Protein AF-A0A6H1ZTG8-F1 (afdb_monomer_lite)

Organism: NCBI:txid1070528

Radius of gyration: 14.05 Å; chains: 1; bounding box: 30×28×34 Å

Sequence (59 aa):
MQVNFEALIKKMEQKSLVSLDKECRLTLQFQADDDIIDKINRLHKPDELVNITISKVEE

Structure (mmCIF, N/CA/C/O backbone):
data_AF-A0A6H1ZTG8-F1
#
_entry.id   AF-A0A6H1ZTG8-F1
#
loop_
_atom_site.group_PDB
_atom_site.id
_atom_site.type_symbol
_atom_site.label_atom_id
_atom_site.label_alt_id
_atom_site.label_comp_id
_atom_site.label_asym_id
_atom_site.label_entity_id
_atom_site.label_seq_id
_atom_site.pdbx_PDB_ins_code
_atom_site.Cartn_x
_atom_site.Cartn_y
_atom_site.Cartn_z
_atom_site.occupancy
_atom_site.B_iso_or_equiv
_atom_site.auth_seq_id
_atom_site.auth_comp_id
_atom_site.auth_asym_id
_atom_site.auth_atom_id
_atom_site.pdbx_PDB_model_num
ATOM 1 N N . MET A 1 1 ? -12.633 -7.188 -3.007 1.00 70.94 1 MET A N 1
ATOM 2 C CA . MET A 1 1 ? -12.602 -6.923 -1.551 1.00 70.94 1 MET A CA 1
ATOM 3 C C . MET A 1 1 ? -12.062 -5.516 -1.363 1.00 70.94 1 MET A C 1
ATOM 5 O O . MET A 1 1 ? -11.077 -5.206 -2.017 1.00 70.94 1 MET A O 1
ATOM 9 N N . GLN A 1 2 ? -12.716 -4.666 -0.567 1.00 74.19 2 GLN A N 1
ATOM 10 C CA . GLN A 1 2 ? -12.272 -3.288 -0.325 1.00 74.19 2 GLN A CA 1
ATOM 11 C C . GLN A 1 2 ? -11.731 -3.173 1.102 1.00 74.19 2 GLN A C 1
ATOM 13 O O . GLN A 1 2 ? -12.354 -3.678 2.036 1.00 74.19 2 GLN A O 1
ATOM 18 N N . VAL A 1 3 ? -10.568 -2.543 1.255 1.00 80.44 3 VAL A N 1
ATOM 19 C CA . VAL A 1 3 ? -9.899 -2.322 2.542 1.00 80.44 3 VAL A CA 1
ATOM 20 C C . VAL A 1 3 ? -9.594 -0.838 2.620 1.00 80.44 3 VAL A C 1
ATOM 22 O O . VAL A 1 3 ? -8.915 -0.315 1.742 1.00 80.44 3 VAL A O 1
ATOM 25 N N . ASN A 1 4 ? -10.122 -0.171 3.641 1.00 83.62 4 ASN A N 1
ATOM 26 C CA . ASN A 1 4 ? -9.886 1.246 3.884 1.00 83.62 4 ASN A CA 1
ATOM 27 C C . ASN A 1 4 ? -9.207 1.364 5.248 1.00 83.62 4 ASN A C 1
ATOM 29 O O . ASN A 1 4 ? -9.698 0.795 6.222 1.00 83.62 4 ASN A O 1
ATOM 33 N N . PHE A 1 5 ? -8.079 2.061 5.303 1.00 85.88 5 PHE A N 1
ATOM 34 C CA . PHE A 1 5 ? -7.347 2.337 6.533 1.00 85.88 5 PHE A CA 1
ATOM 35 C C . PHE A 1 5 ? -6.634 3.679 6.401 1.00 85.88 5 PHE A C 1
ATOM 37 O O . PHE A 1 5 ? -6.320 4.123 5.294 1.00 85.88 5 PHE A O 1
ATOM 44 N N . GLU A 1 6 ? -6.380 4.319 7.534 1.00 86.75 6 GLU A N 1
ATOM 45 C CA . GLU A 1 6 ? -5.652 5.580 7.579 1.00 86.75 6 GLU A CA 1
ATOM 46 C C . GLU A 1 6 ? -4.148 5.318 7.627 1.00 86.75 6 GLU A C 1
ATOM 48 O O . GLU A 1 6 ? -3.667 4.479 8.390 1.00 86.75 6 GLU A O 1
ATOM 53 N N . ALA A 1 7 ? -3.393 6.029 6.791 1.00 87.69 7 ALA A N 1
ATOM 54 C CA . ALA A 1 7 ? -1.951 5.874 6.700 1.00 87.69 7 ALA A CA 1
ATOM 55 C C . ALA A 1 7 ? -1.258 7.220 6.495 1.00 87.69 7 ALA A C 1
ATOM 57 O O . ALA A 1 7 ? -1.705 8.070 5.727 1.00 87.69 7 ALA A O 1
ATOM 58 N N . LEU A 1 8 ? -0.106 7.378 7.137 1.00 88.38 8 LEU A N 1
ATOM 59 C CA . LEU A 1 8 ? 0.817 8.479 6.923 1.00 88.38 8 LEU A CA 1
ATOM 60 C C . LEU A 1 8 ? 1.755 8.153 5.762 1.00 88.38 8 LEU A C 1
ATOM 62 O O . LEU A 1 8 ? 2.377 7.087 5.715 1.00 88.38 8 LEU A O 1
ATOM 66 N N . ILE A 1 9 ? 1.925 9.103 4.846 1.00 88.50 9 ILE A N 1
ATOM 67 C CA . ILE A 1 9 ? 2.938 8.999 3.795 1.00 88.50 9 ILE A CA 1
ATOM 68 C C . ILE A 1 9 ? 4.307 9.262 4.429 1.00 88.50 9 ILE A C 1
ATOM 70 O O . ILE A 1 9 ? 4.638 10.391 4.781 1.00 88.50 9 ILE A O 1
ATOM 74 N N . LYS A 1 10 ? 5.116 8.209 4.579 1.00 90.69 10 LYS A N 1
ATOM 75 C CA . LYS A 1 10 ? 6.462 8.300 5.164 1.00 90.69 10 LYS A CA 1
ATOM 76 C C . LYS A 1 10 ? 7.496 8.795 4.169 1.00 90.69 10 LYS A C 1
ATOM 78 O O . LYS A 1 10 ? 8.392 9.549 4.539 1.00 90.69 10 LYS A O 1
ATOM 83 N N . LYS A 1 11 ? 7.427 8.291 2.937 1.00 89.62 11 LYS A N 1
ATOM 84 C CA . LYS A 1 11 ? 8.423 8.554 1.898 1.00 89.62 11 LYS A CA 1
ATOM 85 C C . LYS A 1 11 ? 7.815 8.332 0.519 1.00 89.62 11 LYS A C 1
ATOM 87 O O . LYS A 1 11 ? 7.054 7.386 0.326 1.00 89.62 11 LYS A O 1
ATOM 92 N N . MET A 1 12 ? 8.203 9.170 -0.433 1.00 90.19 12 MET A N 1
ATOM 93 C CA . MET A 1 12 ? 7.946 8.980 -1.856 1.00 90.19 12 MET A CA 1
ATOM 94 C C . MET A 1 12 ? 9.285 9.064 -2.583 1.00 90.19 12 MET A C 1
ATOM 96 O O . MET A 1 12 ? 10.001 10.056 -2.461 1.00 90.19 12 MET A O 1
ATOM 100 N N . GLU A 1 13 ? 9.647 8.007 -3.299 1.00 90.38 13 GLU A N 1
ATOM 101 C CA . GLU A 1 13 ? 10.881 7.933 -4.076 1.00 90.38 13 GLU A CA 1
ATOM 102 C C . GLU A 1 13 ? 10.533 7.818 -5.547 1.00 90.38 13 GLU A C 1
ATOM 104 O O . GLU A 1 13 ? 9.833 6.893 -5.951 1.00 90.38 13 GLU A O 1
ATOM 109 N N . GLN A 1 14 ? 11.041 8.744 -6.350 1.00 86.94 14 GLN A N 1
ATOM 110 C CA . GLN A 1 14 ? 10.897 8.703 -7.795 1.00 86.94 14 GLN A CA 1
ATOM 111 C C . GLN A 1 14 ? 12.271 8.473 -8.415 1.00 86.94 14 GLN A C 1
ATOM 113 O O . GLN A 1 14 ? 13.183 9.281 -8.243 1.00 86.94 14 GLN A O 1
ATOM 118 N N . LYS A 1 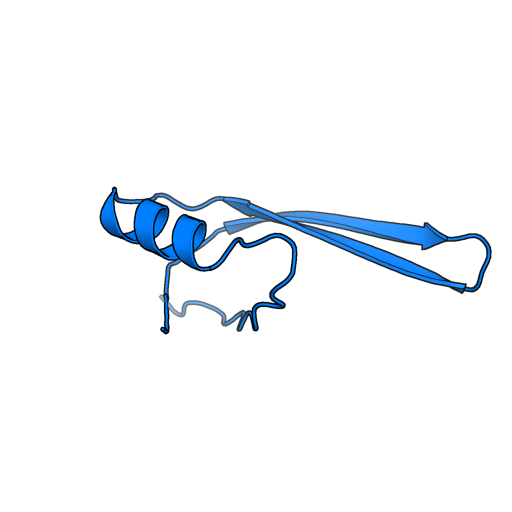15 ? 12.421 7.369 -9.145 1.00 84.56 15 LYS A N 1
ATOM 119 C CA . LYS A 1 15 ? 13.636 7.038 -9.879 1.00 84.56 15 LYS A CA 1
ATOM 120 C C . LYS A 1 15 ? 13.351 7.127 -11.371 1.00 84.56 15 LYS A C 1
ATOM 122 O O . LYS A 1 15 ? 12.502 6.411 -11.893 1.00 84.56 15 LYS A O 1
ATOM 127 N N . SER A 1 16 ? 14.073 8.007 -12.058 1.00 77.75 16 SER A N 1
ATOM 128 C CA . SER A 1 16 ? 14.084 8.014 -13.519 1.00 77.75 16 SER A CA 1
ATOM 129 C C . SER A 1 16 ? 14.972 6.871 -13.993 1.00 77.75 16 SER A C 1
ATOM 131 O O . SER A 1 16 ? 16.147 6.800 -13.629 1.00 77.75 16 SER A O 1
ATOM 133 N N . LEU A 1 17 ? 14.410 5.964 -14.777 1.00 77.56 17 LEU A N 1
ATOM 134 C CA . LEU A 1 17 ? 15.153 4.928 -15.472 1.00 77.56 17 LEU A CA 1
ATOM 135 C C . LEU A 1 17 ? 15.716 5.509 -16.774 1.00 77.56 17 LEU A C 1
ATOM 137 O O . LEU A 1 17 ? 15.257 6.534 -17.283 1.00 77.56 17 LEU A O 1
ATOM 141 N N . VAL A 1 18 ? 16.753 4.854 -17.295 1.00 74.50 18 VAL A N 1
ATOM 142 C CA . VAL A 1 18 ? 17.535 5.304 -18.462 1.00 74.50 18 VAL A CA 1
ATOM 143 C C . VAL A 1 18 ? 16.668 5.406 -19.735 1.00 74.50 18 VAL A C 1
ATOM 145 O O . VAL A 1 18 ? 17.017 6.128 -20.663 1.00 74.50 18 VAL A O 1
ATOM 148 N N . SER A 1 19 ? 15.499 4.757 -19.742 1.00 70.62 19 SER A N 1
ATOM 149 C CA . SER A 1 19 ? 14.566 4.653 -20.872 1.00 70.62 19 SER A CA 1
ATOM 150 C C . SER A 1 19 ? 13.330 5.560 -20.758 1.00 70.62 19 SER A C 1
ATOM 152 O O . SER A 1 19 ? 12.271 5.186 -21.243 1.00 70.62 19 SER A O 1
ATOM 154 N N . LEU A 1 20 ? 13.420 6.721 -20.091 1.00 63.72 20 LEU A N 1
ATOM 155 C CA . LEU A 1 20 ? 12.292 7.641 -19.798 1.00 63.72 20 LEU A CA 1
ATOM 156 C C . LEU A 1 20 ? 11.192 7.076 -18.881 1.00 63.72 20 LEU A C 1
ATOM 158 O O . LEU A 1 20 ? 10.353 7.842 -18.399 1.00 63.72 20 LEU A O 1
ATOM 162 N N . ASP A 1 21 ? 11.229 5.780 -18.579 1.00 71.81 21 ASP A N 1
ATOM 163 C CA . ASP A 1 21 ? 10.384 5.164 -17.567 1.00 71.81 21 ASP A CA 1
ATOM 164 C C . ASP A 1 21 ? 10.691 5.741 -16.185 1.00 71.81 21 ASP A C 1
ATOM 166 O O . ASP A 1 21 ? 11.844 5.965 -15.807 1.00 71.81 21 ASP A O 1
ATOM 170 N N . LYS A 1 22 ? 9.643 5.993 -15.406 1.00 78.94 22 LYS A N 1
ATOM 171 C CA . LYS A 1 22 ? 9.761 6.483 -14.034 1.00 78.94 22 LYS A CA 1
ATOM 172 C C . LYS A 1 22 ? 9.226 5.411 -13.105 1.00 78.94 22 LYS A C 1
ATOM 174 O O . LYS A 1 22 ? 8.040 5.103 -13.138 1.00 78.94 22 LYS A O 1
ATOM 179 N N . GLU A 1 23 ? 10.092 4.872 -12.257 1.00 83.38 23 GLU A N 1
ATOM 180 C CA . GLU A 1 23 ? 9.660 4.047 -11.135 1.00 83.38 23 GLU A CA 1
ATOM 181 C C . GLU A 1 23 ? 9.318 4.975 -9.969 1.00 83.38 23 GLU A C 1
ATOM 183 O O . GLU A 1 23 ? 10.101 5.858 -9.612 1.00 83.38 23 GLU A O 1
ATOM 188 N N . CYS A 1 24 ? 8.143 4.788 -9.377 1.00 84.12 24 CYS A N 1
ATOM 189 C CA . CYS A 1 24 ? 7.743 5.503 -8.177 1.00 84.12 24 CYS A CA 1
ATOM 190 C C . CYS A 1 24 ? 7.469 4.499 -7.062 1.00 84.12 24 CYS A C 1
ATOM 192 O O . CYS A 1 24 ? 6.694 3.562 -7.242 1.00 84.12 24 CYS A O 1
ATOM 194 N N . ARG A 1 25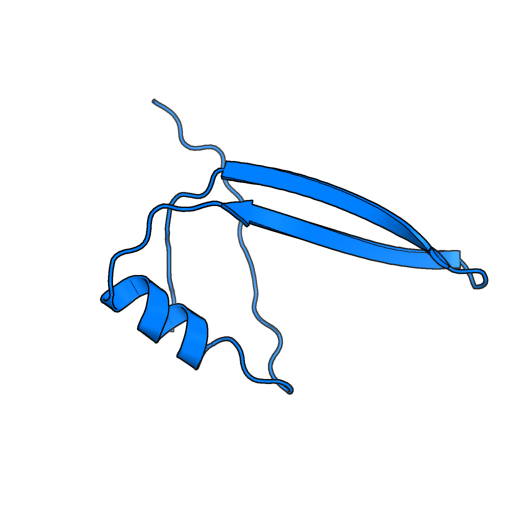 ? 8.082 4.714 -5.899 1.00 87.38 25 ARG A N 1
ATOM 195 C CA . ARG A 1 25 ? 7.868 3.921 -4.693 1.00 87.38 25 ARG A CA 1
ATOM 196 C C . ARG A 1 25 ? 7.262 4.802 -3.614 1.00 87.38 25 ARG A C 1
ATOM 198 O O . ARG A 1 25 ? 7.847 5.815 -3.234 1.00 87.38 25 ARG A O 1
ATOM 205 N N . LEU A 1 26 ? 6.092 4.409 -3.128 1.00 87.00 26 LEU A N 1
ATOM 206 C CA . LEU A 1 26 ? 5.401 5.071 -2.030 1.00 87.00 26 LEU A CA 1
ATOM 207 C C . LEU A 1 26 ? 5.476 4.180 -0.789 1.00 87.00 26 LEU A C 1
ATOM 209 O O . LEU A 1 26 ? 5.056 3.027 -0.832 1.00 87.00 26 LEU A O 1
ATOM 213 N N . THR A 1 27 ? 5.995 4.720 0.310 1.00 89.81 27 THR A N 1
ATOM 214 C CA . THR A 1 27 ? 6.038 4.034 1.604 1.00 89.81 27 THR A CA 1
ATOM 215 C C . THR A 1 27 ? 4.998 4.653 2.527 1.00 89.81 27 THR A C 1
ATOM 217 O O . THR A 1 27 ? 5.108 5.824 2.902 1.00 89.81 27 THR A O 1
ATOM 220 N N . LEU A 1 28 ? 4.003 3.853 2.903 1.00 89.00 28 LEU A N 1
ATOM 221 C CA . LEU A 1 28 ? 2.934 4.221 3.828 1.00 89.00 28 LEU A CA 1
ATOM 222 C C . LEU A 1 28 ? 3.210 3.609 5.205 1.00 89.00 28 LEU A C 1
ATOM 224 O O . LEU A 1 28 ? 3.602 2.448 5.300 1.00 89.00 28 LEU A O 1
ATOM 228 N N . GLN A 1 29 ? 2.999 4.381 6.269 1.00 89.62 29 GLN A N 1
ATOM 229 C CA . GLN A 1 29 ? 2.971 3.877 7.639 1.00 89.62 29 GLN A CA 1
ATOM 230 C C . GLN A 1 29 ? 1.559 4.021 8.189 1.00 89.62 29 GLN A C 1
ATOM 232 O O . GLN A 1 29 ? 1.007 5.112 8.193 1.00 89.62 29 GLN A O 1
ATOM 237 N N . PHE A 1 30 ? 1.011 2.941 8.717 1.00 89.75 30 PHE A N 1
ATOM 238 C CA . PHE A 1 30 ? -0.285 2.927 9.379 1.00 89.75 30 PHE A CA 1
ATOM 239 C C . PHE A 1 30 ? -0.178 2.136 10.679 1.00 89.75 30 PHE A C 1
ATOM 241 O O . PHE A 1 30 ? 0.731 1.316 10.840 1.00 89.75 30 PHE A O 1
ATOM 248 N N . GLN A 1 31 ? -1.076 2.416 11.619 1.00 87.56 31 GLN A N 1
ATOM 249 C CA . GLN A 1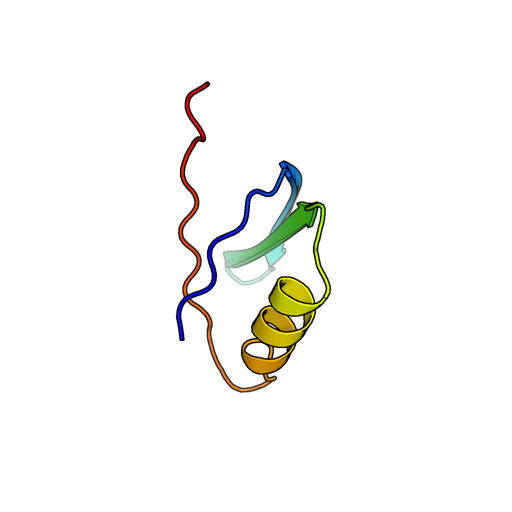 31 ? -1.322 1.522 12.745 1.00 87.56 31 GLN A CA 1
ATOM 250 C C . GLN A 1 31 ? -2.366 0.509 12.286 1.00 87.56 31 GLN A C 1
ATOM 252 O O . GLN A 1 31 ? -3.402 0.894 11.748 1.00 87.56 31 GLN A O 1
ATOM 257 N N . ALA A 1 32 ? -2.047 -0.773 12.412 1.00 84.00 32 ALA A N 1
ATOM 258 C CA . ALA A 1 32 ? -2.861 -1.846 11.870 1.00 84.00 32 ALA A CA 1
ATOM 259 C C . ALA A 1 32 ? -3.349 -2.758 12.989 1.00 84.00 32 ALA A C 1
ATOM 261 O O . ALA A 1 32 ? -2.551 -3.169 13.830 1.00 84.00 32 ALA A O 1
ATOM 262 N N . ASP A 1 33 ? -4.625 -3.120 12.922 1.00 87.62 33 ASP A N 1
ATOM 263 C CA . ASP A 1 33 ? -5.168 -4.271 13.635 1.00 87.62 33 ASP A CA 1
ATOM 264 C C . ASP A 1 33 ? -4.971 -5.543 12.792 1.00 87.62 33 ASP A C 1
ATOM 266 O O . ASP A 1 33 ? -4.812 -5.472 11.565 1.00 87.62 33 ASP A O 1
ATOM 270 N N . ASP A 1 34 ? -5.036 -6.717 13.427 1.00 89.44 34 ASP A N 1
ATOM 271 C CA . ASP A 1 34 ? -4.820 -8.016 12.765 1.00 89.44 34 ASP A CA 1
ATOM 272 C C . ASP A 1 34 ? -5.728 -8.228 11.535 1.00 89.44 34 ASP A C 1
ATOM 274 O O . ASP A 1 34 ? -5.305 -8.810 10.533 1.00 89.44 34 ASP A O 1
ATOM 278 N N . ASP A 1 35 ? -6.953 -7.694 11.564 1.00 87.88 35 ASP A N 1
ATOM 279 C CA . ASP A 1 35 ? -7.909 -7.761 10.449 1.00 87.88 35 ASP A CA 1
ATOM 280 C C . ASP A 1 35 ? -7.433 -6.984 9.206 1.00 87.88 35 ASP A C 1
ATOM 282 O O . ASP A 1 35 ? -7.560 -7.468 8.0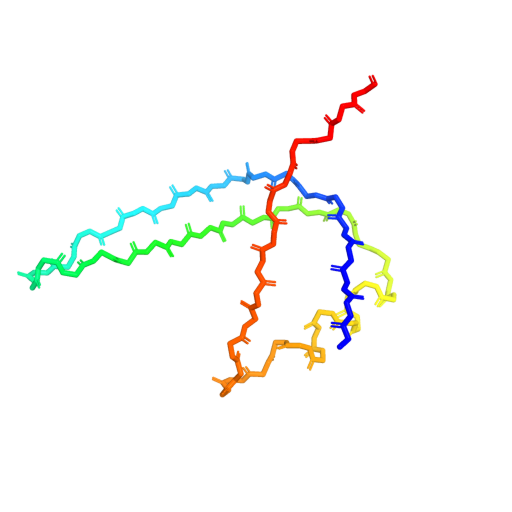78 1.00 87.88 35 ASP A O 1
ATOM 286 N N . ILE A 1 36 ? -6.835 -5.801 9.388 1.00 86.69 36 ILE A N 1
ATOM 287 C CA . ILE A 1 36 ? -6.314 -4.991 8.275 1.00 86.69 36 ILE A CA 1
ATOM 288 C C . ILE A 1 36 ? -5.092 -5.679 7.661 1.00 86.69 36 ILE A C 1
ATOM 290 O O . ILE A 1 36 ? -4.970 -5.735 6.435 1.00 86.69 36 ILE A O 1
ATOM 294 N N . ILE A 1 37 ? -4.215 -6.245 8.496 1.00 87.44 37 ILE A N 1
ATOM 295 C CA . ILE A 1 37 ? -3.021 -6.972 8.044 1.00 87.44 37 ILE A CA 1
ATOM 296 C C . ILE A 1 37 ? -3.418 -8.185 7.195 1.00 87.44 37 ILE A C 1
ATOM 298 O O . ILE A 1 37 ? -2.906 -8.348 6.085 1.00 87.44 37 ILE A O 1
ATOM 302 N N . ASP A 1 38 ? -4.353 -9.012 7.671 1.00 89.06 38 ASP A N 1
ATOM 303 C CA . ASP A 1 38 ? -4.831 -10.186 6.929 1.00 89.06 38 ASP A CA 1
ATOM 304 C C . ASP A 1 38 ? -5.459 -9.779 5.587 1.00 89.06 38 ASP A C 1
ATOM 306 O O . ASP A 1 38 ? -5.157 -10.351 4.535 1.00 89.06 38 ASP A O 1
ATOM 310 N N . LYS A 1 39 ? -6.270 -8.717 5.585 1.00 86.94 39 LYS A N 1
ATOM 311 C CA . LYS A 1 39 ? -6.886 -8.194 4.364 1.00 86.94 39 LYS A CA 1
ATOM 312 C C . LYS A 1 39 ? -5.863 -7.683 3.345 1.00 86.94 39 LYS A C 1
ATOM 314 O O . LYS A 1 39 ? -6.014 -7.980 2.159 1.00 86.94 39 LYS A O 1
ATOM 319 N N . ILE A 1 40 ? -4.831 -6.954 3.777 1.00 86.12 40 ILE A N 1
ATOM 320 C CA . ILE A 1 40 ? -3.748 -6.486 2.895 1.00 86.12 40 ILE A CA 1
ATOM 321 C C . ILE A 1 40 ? -2.953 -7.674 2.352 1.00 86.12 40 ILE A C 1
ATOM 323 O O . ILE A 1 40 ? -2.718 -7.738 1.149 1.00 86.12 40 ILE A O 1
ATOM 327 N N . ASN A 1 41 ? -2.602 -8.647 3.195 1.00 85.94 41 ASN A N 1
ATOM 328 C CA . ASN A 1 41 ? -1.854 -9.833 2.770 1.00 85.94 41 ASN A CA 1
ATOM 329 C C . ASN A 1 41 ? -2.609 -10.659 1.720 1.00 85.94 41 ASN A C 1
ATOM 331 O O . ASN A 1 41 ? -1.999 -11.190 0.796 1.00 85.94 41 ASN A O 1
ATOM 335 N N . ARG A 1 42 ? -3.941 -10.735 1.813 1.00 85.56 42 ARG A N 1
ATOM 336 C CA . ARG A 1 42 ? -4.770 -11.401 0.795 1.00 85.56 42 ARG A CA 1
ATOM 337 C C . ARG A 1 42 ? -4.792 -10.669 -0.545 1.00 85.56 42 ARG A C 1
ATOM 339 O O . ARG A 1 42 ? -4.973 -11.327 -1.568 1.00 85.56 42 ARG A O 1
ATOM 346 N N . LEU A 1 43 ? -4.650 -9.342 -0.533 1.00 83.44 43 LEU A N 1
ATOM 347 C CA . LEU A 1 43 ? -4.606 -8.497 -1.733 1.00 83.44 43 LEU A CA 1
ATOM 348 C C . LEU A 1 43 ? -3.197 -8.395 -2.330 1.00 83.44 43 LEU A C 1
ATOM 350 O O . LEU A 1 43 ? -3.053 -8.219 -3.534 1.00 83.44 43 LEU A O 1
ATOM 354 N N . HIS A 1 44 ? -2.159 -8.514 -1.504 1.00 77.00 44 HIS A N 1
ATOM 355 C CA . HIS A 1 44 ? -0.763 -8.471 -1.921 1.00 77.00 44 HIS A CA 1
ATOM 356 C C . HIS A 1 44 ? -0.320 -9.832 -2.483 1.00 77.00 44 HIS A C 1
ATOM 358 O O . HIS A 1 44 ? 0.431 -10.584 -1.856 1.00 77.00 44 HIS A O 1
ATOM 364 N N . LYS A 1 45 ? -0.807 -10.159 -3.684 1.00 78.44 45 LYS A N 1
ATOM 365 C CA . LYS A 1 45 ? -0.359 -11.316 -4.469 1.00 78.44 45 LYS A CA 1
ATOM 366 C C . LYS A 1 45 ? 0.574 -10.864 -5.598 1.00 78.44 45 LYS A C 1
ATOM 368 O O . LYS A 1 45 ? 0.341 -9.803 -6.168 1.00 78.44 45 LYS A O 1
ATOM 373 N N . PRO A 1 46 ? 1.599 -11.660 -5.950 1.00 72.00 46 PRO A N 1
ATOM 374 C CA . PRO A 1 46 ? 2.624 -11.265 -6.922 1.00 72.00 46 PRO A CA 1
ATOM 375 C C . PRO A 1 46 ? 2.085 -10.938 -8.324 1.00 72.00 46 PRO A C 1
ATOM 377 O O . PRO A 1 46 ? 2.713 -10.158 -9.032 1.00 72.00 46 PRO A O 1
ATOM 380 N N . ASP A 1 47 ? 0.922 -11.476 -8.698 1.00 78.25 47 ASP A N 1
ATOM 381 C CA . ASP A 1 47 ? 0.354 -11.335 -10.045 1.00 78.25 47 ASP A CA 1
ATOM 382 C C . ASP A 1 47 ? -0.895 -10.435 -10.107 1.00 78.25 47 ASP A C 1
ATOM 384 O O . ASP A 1 47 ? -1.529 -10.330 -11.157 1.00 78.25 47 ASP A O 1
ATOM 388 N N . GLU A 1 48 ? -1.283 -9.787 -9.003 1.00 77.81 48 GLU A N 1
ATOM 389 C CA . GLU A 1 48 ? -2.490 -8.953 -8.953 1.00 77.81 48 GLU A CA 1
ATOM 390 C C . GLU A 1 48 ? -2.149 -7.478 -8.711 1.00 77.81 48 GLU A C 1
ATOM 392 O O . GLU A 1 48 ? -1.465 -7.110 -7.756 1.00 77.81 48 GLU A O 1
ATOM 397 N N . LEU A 1 49 ? -2.667 -6.607 -9.583 1.00 79.38 49 LEU A N 1
ATOM 398 C CA . LEU A 1 49 ? -2.605 -5.163 -9.387 1.00 79.38 49 LEU A CA 1
ATOM 399 C C . LEU A 1 49 ? -3.719 -4.724 -8.437 1.00 79.38 49 LEU A C 1
ATOM 401 O O . LEU A 1 49 ? -4.891 -5.047 -8.635 1.00 79.38 49 LEU A O 1
ATOM 405 N N . VAL A 1 50 ? -3.356 -3.925 -7.438 1.00 81.69 50 VAL A N 1
ATOM 406 C CA . VAL A 1 50 ? -4.306 -3.308 -6.511 1.00 81.69 50 VAL A CA 1
ATOM 407 C C . VAL A 1 50 ? -4.545 -1.850 -6.890 1.00 81.69 50 VAL A C 1
ATOM 409 O O . VAL A 1 50 ? -3.618 -1.124 -7.245 1.00 81.69 50 VAL A O 1
ATOM 412 N N . ASN A 1 51 ? -5.799 -1.407 -6.806 1.00 83.44 51 ASN A N 1
ATOM 413 C CA . ASN A 1 51 ? -6.147 0.004 -6.950 1.00 83.44 51 ASN A CA 1
ATOM 414 C C . ASN A 1 51 ? -6.091 0.685 -5.575 1.00 83.44 51 ASN A C 1
ATOM 416 O O . ASN A 1 51 ? -6.719 0.209 -4.630 1.00 83.44 51 ASN A O 1
ATOM 420 N N . ILE A 1 52 ? -5.359 1.795 -5.471 1.00 82.31 52 ILE A N 1
ATOM 421 C CA . ILE A 1 52 ? -5.175 2.553 -4.230 1.00 82.31 52 ILE A CA 1
ATOM 422 C C . ILE A 1 52 ? -5.798 3.936 -4.414 1.00 82.31 52 ILE A C 1
ATOM 424 O O . ILE A 1 52 ? -5.419 4.677 -5.317 1.00 82.31 52 ILE A O 1
ATOM 428 N N . THR A 1 53 ? -6.731 4.300 -3.533 1.00 84.00 53 THR A N 1
ATOM 429 C CA . THR A 1 53 ? -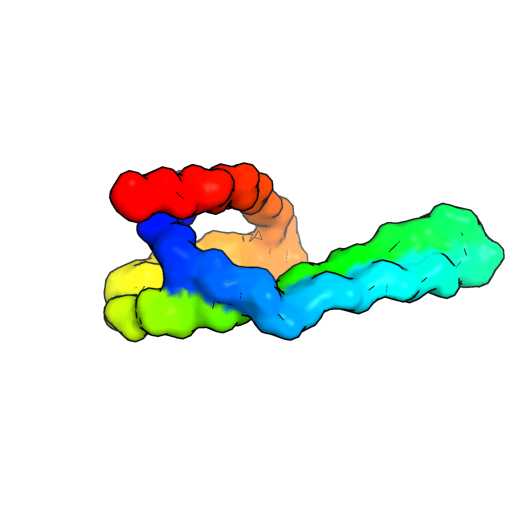7.295 5.656 -3.471 1.00 84.00 53 THR A CA 1
ATOM 430 C C . THR A 1 53 ? -6.687 6.392 -2.284 1.00 84.00 53 THR A C 1
ATOM 432 O O . THR A 1 53 ? -6.789 5.924 -1.155 1.00 84.00 53 THR A O 1
ATOM 435 N N . ILE A 1 54 ? -6.043 7.531 -2.542 1.00 84.06 54 ILE A N 1
ATOM 436 C CA . ILE A 1 54 ? -5.471 8.397 -1.506 1.00 84.06 54 ILE A CA 1
ATOM 437 C C . ILE A 1 54 ? -6.381 9.614 -1.372 1.00 84.06 54 ILE A C 1
ATOM 439 O O . ILE A 1 54 ? -6.558 10.374 -2.324 1.00 84.06 54 ILE A O 1
ATOM 443 N N . SER A 1 55 ? -6.951 9.799 -0.187 1.00 86.50 55 SER A N 1
ATOM 444 C CA . SER A 1 55 ? -7.797 10.942 0.151 1.00 86.50 55 SER A CA 1
ATOM 445 C C . SER A 1 55 ? -7.256 11.618 1.404 1.00 86.50 55 SER A C 1
ATOM 447 O O . SER A 1 55 ? -6.648 10.971 2.255 1.00 86.50 55 SER A O 1
ATOM 449 N N . LYS A 1 56 ? -7.447 12.934 1.503 1.00 84.31 56 LYS A N 1
ATOM 450 C CA . LYS A 1 56 ? -7.116 13.680 2.716 1.00 84.31 56 LYS A CA 1
ATOM 451 C C . LYS A 1 56 ? -8.163 13.353 3.782 1.00 84.31 56 LYS A C 1
ATOM 453 O O . LYS A 1 56 ? -9.351 13.449 3.492 1.00 84.31 56 LYS A O 1
ATOM 458 N N . VAL A 1 57 ? -7.722 12.985 4.982 1.00 80.88 57 VAL A N 1
ATOM 459 C CA . VAL A 1 57 ? -8.602 12.899 6.154 1.00 80.88 57 VAL A CA 1
ATOM 460 C C . VAL A 1 57 ? -8.830 14.332 6.639 1.00 80.88 57 VAL A C 1
ATOM 462 O O . VAL A 1 57 ? -7.865 15.056 6.893 1.00 80.88 57 VAL A O 1
ATOM 465 N N . GLU A 1 58 ? -10.081 14.780 6.646 1.00 76.44 58 GLU A N 1
ATOM 466 C CA . GLU A 1 58 ? -10.472 16.054 7.255 1.00 76.44 58 GLU A CA 1
ATOM 467 C C . GLU A 1 58 ? -10.729 15.798 8.748 1.00 76.44 58 GLU A C 1
ATOM 469 O O . GLU A 1 58 ? -11.461 14.866 9.075 1.00 76.44 58 GLU A O 1
ATOM 474 N N . GLU A 1 59 ? -10.066 16.563 9.624 1.00 56.28 59 GLU A N 1
ATOM 475 C CA . GLU A 1 59 ? -10.291 16.548 11.083 1.00 56.28 59 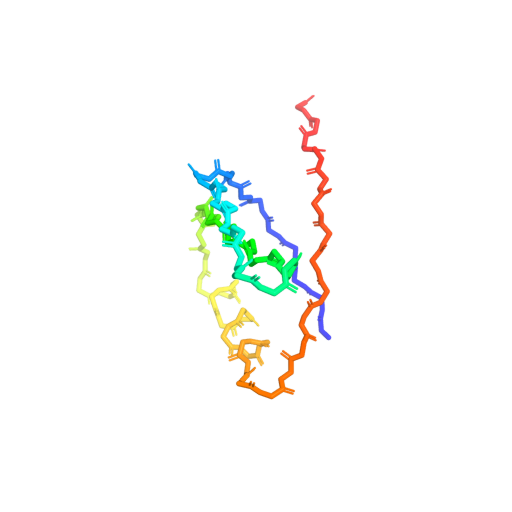GLU A CA 1
ATOM 476 C C . GLU A 1 59 ? -11.637 17.179 11.464 1.00 56.28 59 GLU A C 1
ATOM 478 O O . GLU A 1 59 ? -11.994 18.220 10.859 1.00 56.28 59 GLU A O 1
#

Secondary structure (DSSP, 8-state):
-------EEEEEEEEE-TTS-EEEEEEEE----HHHHHHHHHH--TT-PPP----PPP-

Foldseek 3Di:
DDADFDWDFPDWDWDQDPVRDIDIDTDTHGDDDPVNVVVVVVQPDPPHDDDDDDDDDDD

pLDDT: mean 82.78, std 6.89, range [56.28, 90.69]